Protein AF-A0AA95S8T5-F1 (afdb_monomer)

pLDDT: mean 94.57, std 4.18, range [65.81, 98.19]

Sequence (175 aa):
MNCVCDNYIDLDLQRKDISKRIKESKLLKKHLKTIVKPKNSNEKLYQCDICNQFWQGSFAWNFGNGEYLFKVPFTEMVEWENEHYIAPDTILIYLALMERYLKENAFRKSNQVCKKENCNNKSLEGVNFCLEHHIKSLQNIGNLPKEPQGKLFPPYDGVFNKYKSHFDETIRSFC

Secondary structure (DSSP, 8-state):
----GGGSPPP-S-HHHHHHHHHHHHHHGGGEEEEE--TT-S-EEEEETTT--EEEEEEEGGGTSEEEEEEE----HHHHHHSPBPPHHHHHHHHHHHHHHHHHS---EEEEEPSSTT--SEEETTSSS-HHHHHHHHHHTTSSPPPP-SB--TTHHHHHHHHHHHHHHHHHHH-

Radius of gyration: 19.55 Å; Cα contacts (8 Å, |Δi|>4): 250; chains: 1; bounding box: 42×31×57 Å

Foldseek 3Di:
DDDPVVVDDAAPLDLVRQLVQLVVQVVNVVQWDFPDDDPPFPWTWIAGPPPRWIWIWDFQCVRPRGIGIGTDDDDDPVLCVVFPEFDSNLLSQQLVQLVCVLPVDDWDFDPDAAPDPPGRFTPTPPDRHFLVVVQVVCCVVVNHPDDTGGDYDPPSNVVSVVSVVVSVVSSVVRD

Structure (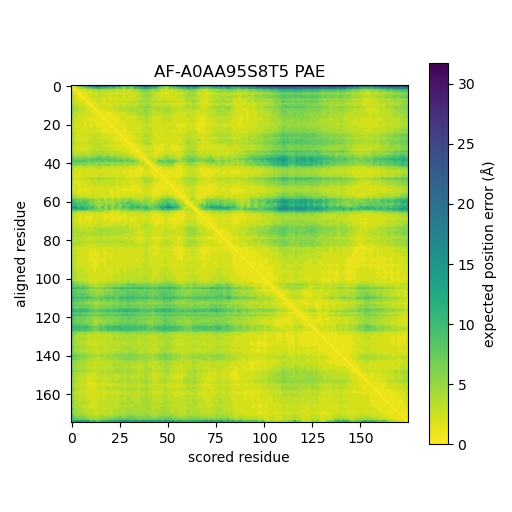mmCIF, N/CA/C/O backbone):
data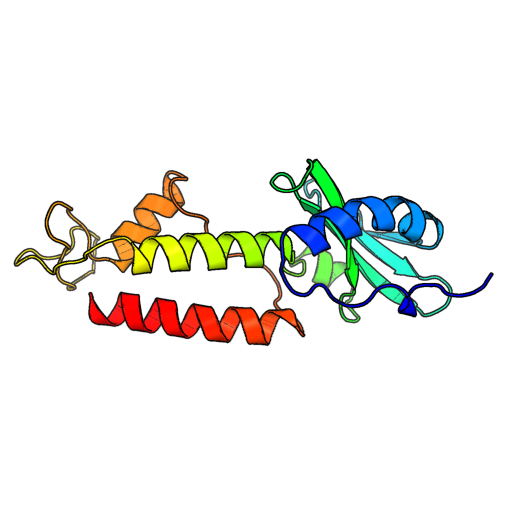_AF-A0AA95S8T5-F1
#
_entry.id   AF-A0AA95S8T5-F1
#
loop_
_atom_site.group_PDB
_atom_site.id
_atom_site.type_symbol
_atom_site.label_atom_id
_atom_site.label_alt_id
_atom_site.label_comp_id
_atom_site.label_asym_id
_atom_site.label_entity_id
_atom_site.label_seq_id
_atom_site.pdbx_PDB_ins_code
_atom_site.Cartn_x
_atom_site.Cartn_y
_atom_site.Cartn_z
_atom_site.occupancy
_atom_site.B_iso_or_equiv
_atom_site.auth_seq_id
_atom_site.auth_comp_id
_atom_site.auth_asym_id
_atom_site.auth_atom_id
_atom_site.pdbx_PDB_model_num
ATOM 1 N N . MET A 1 1 ? 17.816 -1.172 -28.988 1.00 65.81 1 MET A N 1
ATOM 2 C CA . MET A 1 1 ? 17.392 -1.891 -27.765 1.00 65.81 1 MET A CA 1
ATOM 3 C C . MET A 1 1 ? 15.874 -1.774 -27.720 1.00 65.81 1 MET A C 1
ATOM 5 O O . MET A 1 1 ? 15.397 -0.670 -27.939 1.00 65.81 1 MET A O 1
ATOM 9 N N . ASN A 1 2 ? 15.126 -2.870 -27.566 1.00 84.56 2 ASN A N 1
ATOM 10 C CA . ASN A 1 2 ? 13.656 -2.827 -27.620 1.00 84.56 2 ASN A CA 1
ATOM 11 C C . ASN A 1 2 ? 13.076 -2.600 -26.220 1.00 84.56 2 ASN A C 1
ATOM 13 O O . ASN A 1 2 ? 13.620 -3.108 -25.239 1.00 84.56 2 ASN A O 1
ATOM 17 N N . CYS A 1 3 ? 11.987 -1.835 -26.134 1.00 91.88 3 CYS A N 1
ATOM 18 C CA . CYS A 1 3 ? 11.268 -1.637 -24.880 1.00 91.88 3 CYS A CA 1
ATOM 19 C C . CYS A 1 3 ? 10.631 -2.955 -24.418 1.00 91.88 3 CYS A C 1
ATOM 21 O O . CYS A 1 3 ? 10.086 -3.697 -25.231 1.00 91.88 3 CYS A O 1
ATOM 23 N N . VAL A 1 4 ? 10.681 -3.228 -23.112 1.00 93.31 4 VAL A N 1
ATOM 24 C CA . VAL A 1 4 ? 10.045 -4.403 -22.486 1.00 93.31 4 V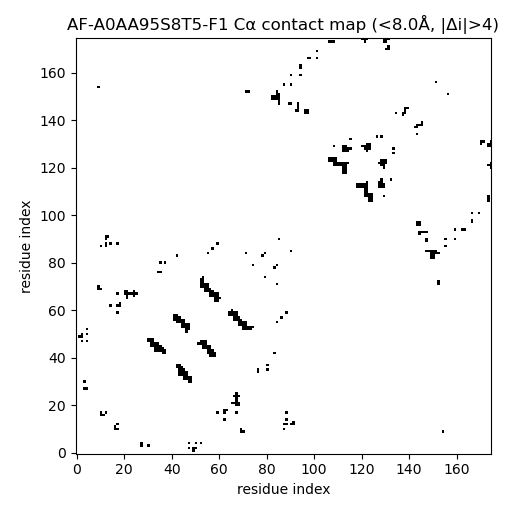AL A CA 1
ATOM 25 C C . VAL A 1 4 ? 9.001 -4.025 -21.434 1.00 93.31 4 VAL A C 1
ATOM 27 O O . VAL A 1 4 ? 8.443 -4.911 -20.795 1.00 93.31 4 VAL A O 1
ATOM 30 N N . CYS A 1 5 ? 8.735 -2.730 -21.226 1.00 94.62 5 CYS A N 1
ATOM 31 C CA . CYS A 1 5 ? 7.839 -2.238 -20.173 1.00 94.62 5 CYS A CA 1
ATOM 32 C C . CYS A 1 5 ? 6.412 -2.789 -20.292 1.00 94.62 5 CYS A C 1
ATOM 34 O O . CYS A 1 5 ? 5.763 -3.024 -19.274 1.00 94.62 5 CYS A O 1
ATOM 36 N N . ASP A 1 6 ? 5.925 -3.028 -21.507 1.00 94.25 6 ASP A N 1
ATOM 37 C CA . ASP A 1 6 ? 4.555 -3.502 -21.742 1.00 94.25 6 ASP A CA 1
ATOM 38 C C . ASP A 1 6 ? 4.358 -4.978 -21.386 1.00 94.25 6 ASP A C 1
ATOM 40 O O . ASP A 1 6 ? 3.241 -5.395 -21.102 1.00 94.25 6 ASP A O 1
ATOM 44 N N . ASN A 1 7 ? 5.447 -5.744 -21.259 1.00 94.56 7 ASN A N 1
ATOM 45 C CA . ASN A 1 7 ? 5.395 -7.128 -20.778 1.00 94.56 7 ASN A CA 1
ATOM 46 C C . ASN A 1 7 ? 5.048 -7.222 -19.282 1.00 94.56 7 ASN A C 1
ATOM 48 O O . ASN A 1 7 ? 4.756 -8.303 -18.774 1.00 94.56 7 ASN A O 1
ATOM 52 N N . TYR A 1 8 ? 5.115 -6.100 -18.565 1.00 94.94 8 TYR A N 1
ATOM 53 C CA . TYR A 1 8 ? 4.902 -6.018 -17.128 1.00 94.94 8 TYR A CA 1
ATOM 54 C C . TYR A 1 8 ? 3.629 -5.215 -16.853 1.00 94.94 8 TYR A C 1
ATOM 56 O O . TYR A 1 8 ? 3.645 -3.983 -16.819 1.00 94.94 8 TYR A O 1
ATOM 64 N N . ILE A 1 9 ? 2.522 -5.928 -16.663 1.00 94.06 9 ILE A N 1
ATOM 65 C CA . ILE A 1 9 ? 1.217 -5.348 -16.317 1.00 94.06 9 ILE A CA 1
ATOM 66 C C . ILE A 1 9 ? 1.167 -4.869 -14.858 1.00 94.06 9 ILE A C 1
ATOM 68 O O . ILE A 1 9 ? 2.088 -5.135 -14.076 1.00 94.06 9 ILE A O 1
ATOM 72 N N . ASP A 1 10 ? 0.104 -4.162 -14.490 1.00 95.62 10 ASP A N 1
ATOM 73 C CA . ASP A 1 10 ? -0.154 -3.796 -13.098 1.00 95.62 10 ASP A CA 1
ATOM 74 C C . ASP A 1 10 ? -0.416 -5.031 -12.226 1.00 95.62 10 ASP A C 1
ATOM 76 O O . ASP A 1 10 ? -0.704 -6.123 -12.716 1.00 95.62 10 ASP A O 1
ATOM 80 N N . LEU A 1 11 ? -0.225 -4.882 -10.916 1.00 94.94 11 LEU A N 1
ATOM 81 C CA . LEU A 1 11 ? -0.334 -5.982 -9.963 1.00 94.94 11 LEU A CA 1
ATOM 82 C C . LEU A 1 11 ? -1.784 -6.128 -9.495 1.00 94.94 11 LEU A C 1
ATOM 84 O O . LEU A 1 11 ? -2.355 -5.179 -8.972 1.00 94.94 11 LEU A O 1
ATOM 88 N N . ASP A 1 12 ? -2.335 -7.340 -9.531 1.00 91.44 12 ASP A N 1
ATOM 89 C CA . ASP A 1 12 ? -3.700 -7.634 -9.053 1.00 91.44 12 ASP A CA 1
ATOM 90 C C . ASP A 1 12 ? -3.842 -7.635 -7.513 1.00 91.44 12 ASP A C 1
ATOM 92 O O . ASP A 1 12 ? -4.763 -8.236 -6.958 1.00 91.44 12 ASP A O 1
ATOM 96 N N . LEU A 1 13 ? -2.910 -6.997 -6.794 1.00 93.00 13 LEU A N 1
ATOM 97 C CA . LEU A 1 13 ? -2.841 -6.974 -5.328 1.00 93.00 13 LEU A CA 1
ATOM 98 C C . LEU A 1 13 ? -2.943 -8.375 -4.698 1.00 93.00 13 LEU A C 1
ATOM 100 O O . LEU A 1 13 ? -3.613 -8.569 -3.688 1.00 93.00 13 LEU A O 1
ATOM 104 N N . GLN A 1 14 ? -2.251 -9.372 -5.257 1.00 93.19 14 GLN A N 1
ATOM 105 C CA . GLN A 1 14 ? -2.136 -10.698 -4.642 1.00 93.19 14 GLN A CA 1
ATOM 106 C C . GLN A 1 14 ? -0.694 -11.008 -4.252 1.00 93.19 14 GLN A C 1
ATOM 108 O O . GLN A 1 14 ? 0.265 -10.646 -4.935 1.00 93.19 14 GLN A O 1
ATOM 113 N N . ARG A 1 15 ? -0.537 -11.787 -3.175 1.00 92.44 15 ARG A N 1
ATOM 114 C CA . ARG A 1 15 ? 0.773 -12.238 -2.676 1.00 92.44 15 ARG A CA 1
ATOM 115 C C . ARG A 1 15 ? 1.633 -12.874 -3.774 1.00 92.44 15 ARG A C 1
ATOM 117 O O . ARG A 1 15 ? 2.826 -12.589 -3.861 1.00 92.44 15 ARG A O 1
ATOM 124 N N . LYS A 1 16 ? 1.034 -13.730 -4.610 1.00 93.38 16 LYS A N 1
ATOM 125 C CA . LYS A 1 16 ? 1.739 -14.433 -5.694 1.00 93.38 16 LYS A CA 1
ATOM 126 C C . LYS A 1 16 ? 2.309 -13.461 -6.737 1.00 93.38 16 LYS A C 1
ATOM 128 O O . LYS A 1 16 ? 3.410 -13.697 -7.232 1.00 93.38 16 LYS A O 1
ATOM 133 N N . ASP A 1 17 ? 1.605 -12.364 -7.012 1.00 93.69 17 ASP A N 1
ATOM 134 C CA . ASP A 1 17 ? 1.979 -11.398 -8.045 1.00 93.69 17 ASP A CA 1
ATOM 135 C C . ASP A 1 17 ? 3.113 -10.498 -7.557 1.00 93.69 17 ASP A C 1
ATOM 137 O O . ASP A 1 17 ? 4.081 -10.297 -8.287 1.00 93.69 17 ASP A O 1
ATOM 141 N N . ILE A 1 18 ? 3.084 -10.078 -6.284 1.00 94.69 18 ILE A N 1
ATOM 142 C CA . ILE A 1 18 ? 4.218 -9.387 -5.646 1.00 94.69 18 ILE A CA 1
ATOM 143 C C . ILE A 1 18 ? 5.467 -10.276 -5.672 1.00 94.69 18 ILE A C 1
ATOM 145 O O . ILE A 1 18 ? 6.522 -9.860 -6.153 1.00 94.69 18 ILE A O 1
ATOM 149 N N . SER A 1 19 ? 5.359 -11.534 -5.229 1.00 93.56 19 SER A N 1
ATOM 150 C CA . SER A 1 19 ? 6.499 -12.461 -5.222 1.00 93.56 19 SER A CA 1
ATOM 151 C C . SER A 1 19 ? 7.039 -12.761 -6.625 1.00 93.56 19 SER A C 1
ATOM 153 O O . SER A 1 19 ? 8.253 -12.900 -6.802 1.00 93.56 19 SER A O 1
ATOM 155 N N . LYS A 1 20 ? 6.167 -12.843 -7.637 1.00 94.31 20 LYS A N 1
ATOM 156 C CA . LYS A 1 20 ? 6.570 -12.957 -9.044 1.00 94.31 20 LYS A CA 1
ATOM 157 C C . LYS A 1 20 ? 7.293 -11.689 -9.506 1.00 94.31 20 LYS A C 1
ATOM 159 O O . LYS A 1 20 ? 8.404 -11.788 -10.033 1.00 94.31 20 LYS A O 1
ATOM 164 N N . ARG A 1 21 ? 6.738 -10.507 -9.222 1.00 96.00 21 ARG A N 1
ATOM 165 C CA . ARG A 1 21 ? 7.318 -9.222 -9.624 1.00 96.00 21 ARG A CA 1
ATOM 166 C C . ARG A 1 21 ? 8.669 -8.951 -8.975 1.00 96.00 21 ARG A C 1
ATOM 168 O O . ARG A 1 21 ? 9.531 -8.391 -9.642 1.00 96.00 21 ARG A O 1
ATOM 175 N N . ILE A 1 22 ? 8.928 -9.403 -7.748 1.00 94.62 22 ILE A N 1
ATOM 176 C CA . ILE A 1 22 ? 10.272 -9.340 -7.136 1.00 94.62 22 ILE A CA 1
ATOM 177 C C . ILE A 1 22 ? 11.321 -10.028 -8.028 1.00 94.62 22 ILE A C 1
ATOM 179 O O . ILE A 1 22 ? 12.418 -9.504 -8.237 1.00 94.62 22 ILE A O 1
ATOM 183 N N . LYS A 1 23 ? 11.003 -11.206 -8.583 1.00 93.44 23 LYS A N 1
ATOM 184 C CA . LYS A 1 23 ? 11.928 -11.953 -9.455 1.00 93.44 23 LYS A CA 1
ATOM 185 C C . LYS A 1 23 ? 12.140 -11.228 -10.783 1.00 93.44 23 LYS A C 1
ATOM 187 O O . LYS A 1 23 ? 13.277 -11.046 -11.210 1.00 93.44 23 LYS A O 1
ATOM 192 N N . GLU A 1 24 ? 11.049 -10.776 -11.388 1.00 95.25 24 GLU A N 1
ATOM 193 C CA . GLU A 1 24 ? 11.024 -10.028 -12.651 1.00 95.25 24 GLU A CA 1
ATOM 194 C C . GLU A 1 24 ? 11.770 -8.693 -12.573 1.00 95.25 24 GLU A C 1
ATOM 196 O O . GLU A 1 24 ? 12.505 -8.320 -13.487 1.00 95.25 24 GLU A O 1
ATOM 201 N N . SER A 1 25 ? 11.642 -7.997 -11.445 1.00 95.69 25 SER A N 1
ATOM 202 C CA . SER A 1 25 ? 12.214 -6.667 -11.233 1.00 95.69 25 SER A CA 1
ATOM 203 C C . SER A 1 25 ? 13.733 -6.660 -11.340 1.00 95.69 25 SER A C 1
ATOM 205 O O . SER A 1 25 ? 14.311 -5.680 -11.802 1.00 95.69 25 SER A O 1
ATOM 207 N N . LYS A 1 26 ? 14.399 -7.771 -10.999 1.00 91.25 26 LYS A N 1
ATOM 208 C CA . LYS A 1 26 ? 15.852 -7.921 -11.182 1.00 91.25 26 LYS A CA 1
ATOM 209 C C . LYS A 1 26 ? 16.273 -7.802 -12.647 1.00 91.25 26 LYS A C 1
ATOM 211 O O . LYS A 1 26 ? 17.358 -7.297 -12.928 1.00 91.25 26 LYS A O 1
ATOM 216 N N . LEU A 1 27 ? 15.441 -8.288 -13.567 1.00 91.56 27 LEU A N 1
ATOM 217 C CA . LEU A 1 27 ? 15.687 -8.208 -15.005 1.00 91.56 27 LEU A CA 1
ATOM 218 C C . LEU A 1 27 ? 15.243 -6.851 -15.548 1.00 91.56 27 LEU A C 1
ATOM 220 O O . L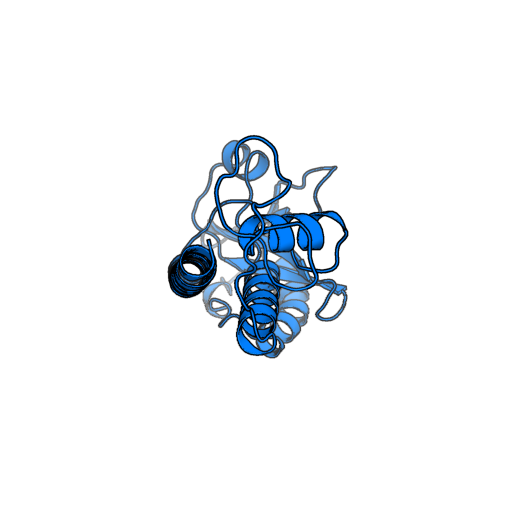EU A 1 27 ? 16.031 -6.188 -16.216 1.00 91.56 27 LEU A O 1
ATOM 224 N N . LEU A 1 28 ? 14.034 -6.408 -15.189 1.00 94.31 28 LEU A N 1
ATOM 225 C CA . LEU A 1 28 ? 13.475 -5.129 -15.632 1.00 94.31 28 LEU A CA 1
ATOM 226 C C . LEU A 1 28 ? 14.401 -3.949 -15.306 1.00 94.31 28 LEU A C 1
ATOM 228 O O . LEU A 1 28 ? 14.655 -3.114 -16.168 1.00 94.31 28 LEU A O 1
ATOM 232 N N . LYS A 1 29 ? 15.001 -3.930 -14.110 1.00 93.81 29 LYS A N 1
ATOM 233 C CA . LYS A 1 29 ? 15.951 -2.891 -13.683 1.00 93.81 29 LYS A CA 1
ATOM 234 C C . LYS A 1 29 ? 17.116 -2.649 -14.635 1.00 93.81 29 LYS A C 1
ATOM 236 O O . LYS A 1 29 ? 17.608 -1.531 -14.692 1.00 93.81 29 LYS A O 1
ATOM 241 N N . LYS A 1 30 ? 17.567 -3.666 -15.375 1.00 91.50 30 LYS A N 1
ATOM 242 C CA . LYS A 1 30 ? 18.683 -3.528 -16.327 1.00 91.50 30 LYS A CA 1
ATOM 243 C C . LYS A 1 30 ? 18.340 -2.630 -17.519 1.00 91.50 30 LYS A C 1
ATOM 245 O O . LYS A 1 30 ? 19.244 -2.189 -18.217 1.00 91.50 30 LYS A O 1
ATOM 250 N N . HIS A 1 31 ? 17.052 -2.384 -17.747 1.00 91.94 31 HIS A N 1
ATOM 251 C CA . HIS A 1 31 ? 16.528 -1.567 -18.839 1.00 91.94 31 HIS A CA 1
ATOM 252 C C . HIS A 1 31 ? 16.017 -0.200 -18.367 1.00 91.94 31 HIS A C 1
ATOM 254 O O . HIS A 1 31 ? 15.394 0.518 -19.148 1.00 91.94 31 HIS A O 1
ATOM 260 N N . LEU A 1 32 ? 16.230 0.138 -17.092 1.00 96.19 32 LEU A N 1
ATOM 261 C CA . LEU A 1 32 ? 15.737 1.367 -16.489 1.00 96.19 32 LEU A CA 1
ATOM 262 C C . LEU A 1 32 ? 16.888 2.185 -15.917 1.00 96.19 32 LEU A C 1
ATOM 264 O O . LEU A 1 32 ? 17.783 1.663 -15.248 1.00 96.19 32 LEU A O 1
ATOM 268 N N . LYS A 1 33 ? 16.805 3.495 -16.102 1.00 96.38 33 LYS A N 1
ATOM 269 C CA . LYS A 1 33 ? 17.680 4.456 -15.452 1.00 96.38 33 LYS A CA 1
ATOM 270 C C . LYS A 1 33 ? 17.094 4.820 -14.094 1.00 96.38 33 LYS A C 1
ATOM 272 O O . LYS A 1 33 ? 15.905 5.098 -13.977 1.00 96.38 33 LYS A O 1
ATOM 277 N N . THR A 1 34 ? 17.919 4.811 -13.048 1.00 96.69 34 THR A N 1
ATOM 278 C CA . THR A 1 34 ? 17.507 5.376 -11.751 1.00 96.69 34 THR A CA 1
ATOM 279 C C . THR A 1 34 ? 17.543 6.892 -11.870 1.00 96.69 34 THR A C 1
ATOM 281 O O . THR A 1 34 ? 18.595 7.442 -12.191 1.00 96.69 34 THR A O 1
ATOM 284 N N . ILE A 1 35 ? 16.413 7.548 -11.624 1.00 96.44 35 ILE A N 1
ATOM 285 C CA . ILE A 1 35 ? 16.294 9.007 -11.694 1.00 96.44 35 ILE A CA 1
ATOM 286 C C . ILE A 1 35 ? 16.340 9.611 -10.290 1.00 96.44 35 ILE A C 1
ATOM 288 O O . ILE A 1 35 ? 16.998 10.626 -10.086 1.00 96.44 35 ILE A O 1
ATOM 292 N N . VAL A 1 36 ? 15.731 8.939 -9.305 1.00 95.50 36 VAL A N 1
ATOM 293 C CA . VAL A 1 36 ? 15.723 9.387 -7.908 1.00 95.50 36 VAL A CA 1
ATOM 294 C C . VAL A 1 36 ? 16.045 8.231 -6.964 1.00 95.50 36 VAL A C 1
ATOM 296 O O . VAL A 1 36 ? 15.521 7.123 -7.103 1.00 95.50 36 VAL A O 1
ATOM 299 N N . LYS A 1 37 ? 16.915 8.493 -5.983 1.00 93.19 37 LYS A N 1
ATOM 300 C CA . LYS A 1 37 ? 17.270 7.560 -4.904 1.00 93.19 37 LYS A CA 1
ATOM 301 C C . LYS A 1 37 ? 17.468 8.339 -3.596 1.00 93.19 37 LYS A C 1
ATOM 303 O O . LYS A 1 37 ? 18.598 8.745 -3.305 1.00 93.19 37 LYS A O 1
ATOM 308 N N . PRO A 1 38 ? 16.403 8.551 -2.806 1.00 89.31 38 PRO A N 1
ATOM 309 C CA . PRO A 1 38 ? 16.500 9.275 -1.547 1.00 89.31 38 PRO A CA 1
ATOM 310 C C . PRO A 1 38 ? 17.398 8.529 -0.552 1.00 89.31 38 PRO A C 1
ATOM 312 O O . PRO A 1 38 ? 17.439 7.299 -0.526 1.00 89.31 38 PRO A O 1
ATOM 315 N N . LYS A 1 39 ? 18.123 9.263 0.300 1.00 85.56 39 LYS A N 1
ATOM 316 C CA . LYS A 1 39 ? 19.022 8.657 1.305 1.00 85.56 39 LYS A CA 1
ATOM 317 C C . LYS A 1 39 ? 18.272 7.944 2.433 1.00 85.56 39 LYS A C 1
ATOM 319 O O . LYS A 1 39 ? 18.778 6.969 2.974 1.00 85.56 39 LYS A O 1
ATOM 324 N N . ASN A 1 40 ? 17.078 8.433 2.764 1.00 85.62 40 ASN A N 1
ATOM 325 C CA . ASN A 1 40 ? 16.301 8.007 3.931 1.00 85.62 40 ASN A CA 1
ATOM 326 C C . ASN A 1 40 ? 15.049 7.200 3.550 1.00 85.62 40 ASN A C 1
ATOM 328 O O . ASN A 1 40 ? 14.149 7.043 4.368 1.00 85.62 40 ASN A O 1
ATOM 332 N N . SER A 1 41 ? 14.971 6.718 2.307 1.00 86.56 41 SER A N 1
ATOM 333 C CA . SER A 1 41 ? 13.853 5.917 1.813 1.00 86.56 41 SER A CA 1
ATOM 334 C C . SER A 1 41 ? 14.374 4.685 1.084 1.00 86.56 41 SER A C 1
ATOM 336 O O . SER A 1 41 ? 15.397 4.735 0.401 1.00 86.56 41 SER A O 1
ATOM 338 N N . ASN A 1 42 ? 13.648 3.578 1.216 1.00 87.75 42 ASN A N 1
ATOM 339 C CA . ASN A 1 42 ? 13.873 2.394 0.388 1.00 87.75 42 ASN A CA 1
ATOM 340 C C . ASN A 1 42 ? 13.225 2.530 -0.995 1.00 87.75 42 ASN A C 1
ATOM 342 O O . ASN A 1 42 ? 13.558 1.753 -1.894 1.00 87.75 42 ASN A O 1
ATOM 346 N N . GLU A 1 43 ? 12.336 3.513 -1.154 1.00 94.25 43 GLU A N 1
ATOM 347 C CA . GLU A 1 43 ? 11.673 3.820 -2.413 1.00 94.25 43 GLU A CA 1
ATOM 348 C C . GLU A 1 43 ? 12.658 4.430 -3.408 1.00 94.25 43 GLU A C 1
ATOM 350 O O . GLU A 1 43 ? 13.530 5.225 -3.047 1.00 94.25 43 GLU A O 1
ATOM 355 N N . LYS A 1 44 ? 12.524 4.065 -4.681 1.00 96.50 44 LYS A N 1
ATOM 356 C CA . LYS A 1 44 ? 13.355 4.596 -5.771 1.00 96.50 44 LYS A CA 1
ATOM 357 C C . LYS A 1 44 ? 12.498 4.877 -6.989 1.00 96.50 44 LYS A C 1
ATOM 359 O O . LYS A 1 44 ? 11.615 4.080 -7.303 1.00 96.50 44 LYS A O 1
ATOM 364 N N . LEU A 1 45 ? 12.821 5.948 -7.708 1.00 97.81 45 LEU A N 1
ATOM 365 C CA . LEU A 1 45 ? 12.182 6.267 -8.977 1.00 97.81 45 LEU A CA 1
ATOM 366 C C . LEU A 1 45 ? 13.103 5.907 -10.134 1.00 97.81 45 LEU A C 1
ATOM 368 O O . LEU A 1 45 ? 14.287 6.264 -10.174 1.00 97.81 45 LEU A O 1
ATOM 372 N N . TYR A 1 46 ? 12.523 5.221 -11.099 1.00 97.88 46 TYR A N 1
ATOM 373 C CA . TYR A 1 46 ? 13.166 4.761 -12.308 1.00 97.88 46 TYR A CA 1
ATOM 374 C C . TYR A 1 46 ? 12.409 5.274 -13.527 1.00 97.88 46 TYR A C 1
ATOM 376 O O . TYR A 1 46 ? 11.193 5.455 -13.483 1.00 97.88 46 TYR A O 1
ATOM 384 N N . GLN A 1 47 ? 13.122 5.434 -14.635 1.00 98.00 47 GLN A N 1
ATOM 385 C CA . GLN A 1 47 ? 12.545 5.784 -15.924 1.00 98.00 47 GLN A CA 1
ATOM 386 C C . GLN A 1 47 ? 13.103 4.863 -17.006 1.00 98.00 47 GLN A C 1
ATOM 388 O O . GLN A 1 47 ? 14.284 4.509 -17.002 1.00 98.00 47 GLN A O 1
ATOM 393 N N . CYS A 1 48 ? 12.240 4.438 -17.923 1.00 96.62 48 CYS A N 1
ATOM 394 C CA . CYS A 1 48 ? 12.667 3.722 -19.116 1.00 96.62 48 CYS A CA 1
ATOM 395 C C . CYS A 1 48 ? 13.192 4.708 -20.162 1.00 96.62 48 CYS A C 1
ATOM 397 O O . CYS A 1 48 ? 12.434 5.556 -20.618 1.00 96.62 48 CYS A O 1
ATOM 399 N N . ASP A 1 49 ? 14.432 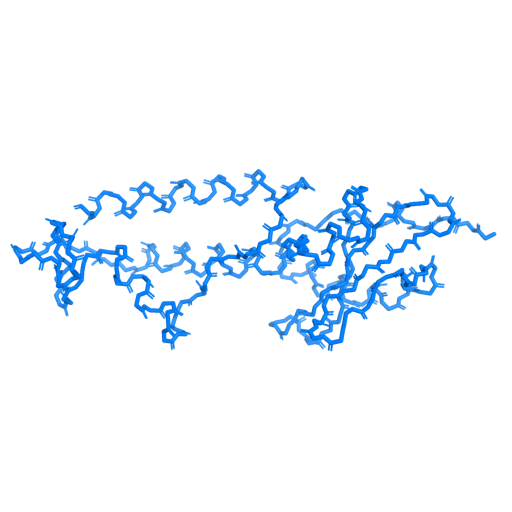4.536 -20.619 1.00 92.62 49 ASP A N 1
ATOM 400 C CA . ASP A 1 49 ? 15.038 5.412 -21.636 1.00 92.62 49 ASP A CA 1
ATOM 401 C C . ASP A 1 49 ? 14.418 5.246 -23.044 1.00 92.62 49 ASP A C 1
ATOM 403 O O . ASP A 1 49 ? 14.756 5.989 -23.960 1.00 92.62 49 ASP A O 1
ATOM 407 N N . ILE A 1 50 ? 13.537 4.252 -23.246 1.00 95.00 50 ILE A N 1
ATOM 408 C CA . ILE A 1 50 ? 12.922 3.952 -24.553 1.00 95.00 50 ILE A CA 1
ATOM 409 C C . ILE A 1 50 ? 11.495 4.499 -24.642 1.00 95.00 50 ILE A C 1
ATOM 411 O O . ILE A 1 50 ? 11.166 5.189 -25.600 1.00 95.00 50 ILE A O 1
ATOM 415 N N . CYS A 1 51 ? 10.631 4.178 -23.672 1.00 95.56 51 CYS A N 1
ATOM 416 C CA . CYS A 1 51 ? 9.226 4.612 -23.681 1.00 95.56 51 CYS A CA 1
ATOM 417 C C . CYS A 1 51 ? 8.904 5.707 -22.657 1.00 95.56 51 CYS A C 1
ATOM 419 O O . CYS A 1 51 ? 7.743 6.077 -22.518 1.00 95.56 51 CYS A O 1
ATOM 421 N N . ASN A 1 52 ? 9.897 6.198 -21.909 1.00 95.81 52 ASN A N 1
ATOM 422 C CA . ASN A 1 52 ? 9.747 7.201 -20.849 1.00 95.81 52 ASN A CA 1
ATOM 423 C C . ASN A 1 52 ? 8.814 6.806 -19.686 1.00 95.81 52 ASN A C 1
ATOM 425 O O . ASN A 1 52 ? 8.543 7.639 -18.824 1.00 95.81 52 ASN A O 1
ATOM 429 N N . GLN A 1 53 ? 8.362 5.547 -19.611 1.00 97.19 53 GLN A N 1
ATOM 430 C CA . GLN A 1 53 ? 7.545 5.039 -18.505 1.00 97.19 53 GLN A CA 1
ATOM 431 C C . GLN A 1 53 ? 8.288 5.159 -17.172 1.00 97.19 53 GLN A C 1
ATOM 433 O O . GLN A 1 53 ? 9.431 4.702 -17.047 1.00 97.19 53 GLN A O 1
ATOM 438 N N . PHE A 1 54 ? 7.592 5.689 -16.168 1.00 97.81 54 PHE A N 1
ATOM 439 C CA . PHE A 1 54 ? 8.069 5.750 -14.794 1.00 97.81 54 PHE A CA 1
ATOM 440 C C . PHE A 1 54 ? 7.748 4.468 -14.033 1.00 97.81 54 PHE A C 1
ATOM 442 O O . PHE A 1 54 ? 6.689 3.854 -14.199 1.00 97.81 54 PHE A O 1
ATOM 449 N N . TRP A 1 55 ? 8.688 4.078 -13.185 1.00 98.19 55 TRP A N 1
ATOM 450 C CA . TRP A 1 55 ? 8.613 2.895 -12.346 1.00 98.19 55 TRP A CA 1
ATOM 451 C C . TRP A 1 55 ? 9.053 3.258 -10.936 1.00 98.19 55 TRP A C 1
ATOM 453 O O . TRP A 1 55 ? 10.132 3.820 -10.755 1.00 98.19 55 TRP A O 1
ATOM 463 N N . GLN A 1 56 ? 8.262 2.891 -9.935 1.00 97.94 56 GLN A N 1
ATOM 464 C CA . GLN A 1 56 ? 8.672 2.986 -8.541 1.00 97.94 56 GLN A CA 1
ATOM 465 C C . GLN A 1 56 ? 9.129 1.615 -8.050 1.00 97.94 56 GLN A C 1
ATOM 467 O O . GLN A 1 56 ? 8.487 0.597 -8.315 1.00 97.94 56 GLN A O 1
ATOM 472 N N . GLY A 1 57 ? 10.272 1.589 -7.370 1.00 97.25 57 GLY A N 1
ATOM 473 C CA . GLY A 1 57 ? 10.767 0.416 -6.667 1.00 97.25 57 GLY A CA 1
ATOM 474 C C . GLY A 1 57 ? 10.499 0.513 -5.180 1.00 97.25 57 GLY A C 1
ATOM 475 O O . GLY A 1 57 ? 10.918 1.494 -4.579 1.00 97.25 57 GLY A O 1
ATOM 476 N N . SER A 1 58 ? 9.880 -0.523 -4.610 1.00 95.38 58 SER A N 1
ATOM 477 C CA . SER A 1 58 ? 9.618 -0.659 -3.171 1.00 95.38 58 SER A CA 1
ATOM 478 C C . SER A 1 58 ? 10.111 -2.010 -2.643 1.00 95.38 58 SER A C 1
ATOM 480 O O . SER A 1 58 ? 10.345 -2.944 -3.416 1.00 95.38 58 SER A O 1
ATOM 482 N N . PHE A 1 59 ? 10.287 -2.132 -1.325 1.00 93.31 59 PHE A N 1
ATOM 483 C CA . PHE A 1 59 ? 10.772 -3.347 -0.661 1.00 93.31 59 PHE A CA 1
ATOM 484 C C . PHE A 1 59 ? 9.653 -4.097 0.064 1.00 93.31 59 PHE A C 1
ATOM 486 O O . PHE A 1 59 ? 9.194 -3.704 1.135 1.00 93.31 59 PHE A O 1
ATOM 493 N N . ALA A 1 60 ? 9.298 -5.261 -0.477 1.00 87.88 60 ALA A N 1
ATOM 494 C CA . ALA A 1 60 ? 8.238 -6.111 0.047 1.00 87.88 60 ALA A CA 1
ATOM 495 C C . ALA A 1 60 ? 8.762 -7.104 1.103 1.00 87.88 60 ALA A C 1
ATOM 497 O O . ALA A 1 60 ? 8.963 -8.297 0.833 1.00 87.88 60 ALA A O 1
ATOM 498 N N . TRP A 1 61 ? 8.993 -6.624 2.329 1.00 82.19 61 TRP A N 1
ATOM 499 C CA . TRP A 1 61 ? 9.551 -7.427 3.431 1.00 82.19 61 TRP A CA 1
ATOM 500 C C . TRP A 1 61 ? 8.715 -8.679 3.758 1.00 82.19 61 TRP A C 1
ATOM 502 O O . TRP A 1 61 ? 9.272 -9.756 3.966 1.00 82.19 61 TRP A O 1
ATOM 512 N N . ASN A 1 62 ? 7.383 -8.588 3.674 1.00 81.88 62 ASN A N 1
ATOM 513 C CA . ASN A 1 62 ? 6.455 -9.704 3.920 1.00 81.88 62 ASN A CA 1
ATOM 514 C C . ASN A 1 62 ? 6.429 -10.789 2.825 1.00 81.88 62 ASN A C 1
ATOM 516 O O . ASN A 1 62 ? 5.806 -11.843 3.003 1.00 81.88 62 ASN A O 1
ATOM 520 N N . PHE A 1 63 ? 7.075 -10.545 1.679 1.00 82.69 63 PHE A N 1
ATOM 521 C CA . PHE A 1 63 ? 6.874 -11.330 0.455 1.00 82.69 63 PHE A CA 1
ATOM 522 C C . PHE A 1 63 ? 8.168 -11.871 -0.165 1.00 82.69 63 PHE A C 1
ATOM 524 O O . PHE A 1 63 ? 8.196 -12.215 -1.349 1.00 82.69 63 PHE A O 1
ATOM 531 N N . GLY A 1 64 ? 9.222 -11.998 0.645 1.00 72.94 64 GLY A N 1
ATOM 532 C CA . GLY A 1 64 ? 10.530 -12.512 0.224 1.00 72.94 64 GLY A CA 1
ATOM 533 C C . GLY A 1 64 ? 11.661 -11.490 0.314 1.00 72.94 64 GLY A C 1
ATOM 534 O O . GLY A 1 64 ? 12.742 -11.755 -0.206 1.00 72.94 64 GLY A O 1
ATOM 535 N N . ASN A 1 65 ? 11.414 -10.346 0.966 1.00 82.31 65 ASN A N 1
ATOM 536 C CA . ASN A 1 65 ? 12.403 -9.311 1.271 1.00 82.31 65 ASN A CA 1
ATOM 537 C C . ASN A 1 65 ? 13.202 -8.836 0.046 1.00 82.31 65 ASN A C 1
ATOM 539 O O . ASN A 1 65 ? 14.426 -8.708 0.075 1.00 82.31 65 ASN A O 1
ATOM 543 N N . GLY A 1 66 ? 12.492 -8.625 -1.061 1.00 89.38 66 GLY A N 1
ATOM 544 C CA . GLY A 1 66 ? 13.073 -8.180 -2.317 1.00 89.38 66 GLY A CA 1
ATOM 545 C C . GLY A 1 66 ? 12.456 -6.878 -2.795 1.00 89.38 66 GLY A C 1
ATOM 546 O O . GLY A 1 66 ? 11.289 -6.586 -2.525 1.00 89.38 66 GLY A O 1
ATOM 547 N N . GLU A 1 67 ? 13.254 -6.120 -3.539 1.00 94.62 67 GLU A N 1
ATOM 548 C CA . GLU A 1 67 ? 12.758 -4.960 -4.261 1.00 94.62 67 GLU A CA 1
ATOM 549 C C . GLU A 1 67 ? 11.905 -5.408 -5.448 1.00 94.62 67 GLU A C 1
ATOM 551 O O . GLU A 1 67 ? 12.305 -6.295 -6.212 1.00 94.62 67 GLU A O 1
ATOM 556 N N . TYR A 1 68 ? 10.757 -4.770 -5.624 1.00 96.56 68 TYR A N 1
ATOM 557 C CA . TYR A 1 68 ? 9.879 -4.981 -6.761 1.00 96.56 68 TYR A CA 1
ATOM 558 C C . TYR A 1 68 ? 9.501 -3.642 -7.388 1.00 96.56 68 TYR A C 1
ATOM 560 O O . TYR A 1 68 ? 9.406 -2.631 -6.699 1.00 96.56 68 TYR A O 1
ATOM 568 N N . LEU A 1 69 ? 9.330 -3.642 -8.707 1.00 97.62 69 LEU A N 1
ATOM 569 C CA . LEU A 1 69 ? 8.998 -2.470 -9.500 1.00 97.62 69 LEU A CA 1
ATOM 570 C C . LEU A 1 69 ? 7.537 -2.513 -9.945 1.00 97.62 69 LEU A C 1
ATOM 572 O O . LEU A 1 69 ? 7.051 -3.539 -10.440 1.00 97.62 69 LEU A O 1
ATOM 576 N N . PHE A 1 70 ? 6.865 -1.376 -9.857 1.00 97.75 70 PHE A N 1
ATOM 577 C CA . PHE A 1 70 ? 5.524 -1.166 -10.392 1.00 97.75 70 PHE A CA 1
ATOM 578 C C . PHE A 1 70 ? 5.477 0.130 -11.201 1.00 97.75 70 PHE A C 1
ATOM 580 O O . PHE A 1 70 ? 6.243 1.061 -10.939 1.00 97.75 70 PHE A O 1
ATOM 587 N N . LYS A 1 71 ? 4.627 0.157 -12.232 1.00 97.44 71 LYS A N 1
ATOM 588 C CA . LYS A 1 71 ? 4.439 1.350 -13.058 1.00 97.44 71 LYS A CA 1
ATOM 589 C C . LYS A 1 71 ? 3.801 2.429 -12.201 1.00 97.44 71 LYS A C 1
ATOM 591 O O . LYS A 1 71 ? 2.926 2.131 -11.395 1.00 97.44 71 LYS A O 1
ATOM 596 N N . VAL A 1 72 ? 4.240 3.662 -12.395 1.00 97.50 72 VAL A N 1
ATOM 597 C CA . VAL A 1 72 ? 3.597 4.837 -11.808 1.00 97.50 72 VAL A CA 1
ATOM 598 C C . VAL A 1 72 ? 3.309 5.856 -12.909 1.00 97.50 72 VAL A C 1
ATOM 600 O O . VAL A 1 72 ? 3.982 5.828 -13.948 1.00 97.50 72 VAL A O 1
ATOM 603 N N . PRO A 1 73 ? 2.308 6.732 -12.727 1.00 96.75 73 PRO A N 1
ATOM 604 C CA . PRO A 1 73 ? 2.073 7.844 -13.636 1.00 96.75 73 PRO A CA 1
ATOM 605 C C . PRO A 1 73 ? 3.313 8.733 -13.794 1.00 96.75 73 PRO A C 1
ATOM 607 O O . PRO A 1 73 ? 4.252 8.680 -12.997 1.00 96.75 73 PRO A O 1
ATOM 610 N N . PHE A 1 74 ? 3.300 9.574 -14.829 1.00 95.81 74 PHE A N 1
ATOM 611 C CA . PHE A 1 74 ? 4.274 10.654 -14.938 1.00 95.81 74 PHE A CA 1
ATOM 612 C C . PHE A 1 74 ? 4.236 11.517 -13.669 1.00 95.81 74 PHE A C 1
ATOM 614 O O . PHE A 1 74 ? 3.159 11.864 -13.185 1.00 95.81 74 PHE A O 1
ATOM 621 N N . THR A 1 75 ? 5.412 11.860 -13.153 1.00 95.19 75 THR A N 1
ATOM 622 C CA . THR A 1 75 ? 5.573 12.705 -11.970 1.00 95.19 75 THR A CA 1
ATOM 623 C C . THR A 1 75 ? 6.874 13.487 -12.079 1.00 95.19 75 THR A C 1
ATOM 625 O O . THR A 1 75 ? 7.880 12.972 -12.573 1.00 95.19 75 THR A O 1
ATOM 628 N N . GLU A 1 76 ? 6.872 14.711 -11.561 1.00 95.44 76 GLU A N 1
ATOM 629 C CA . GLU A 1 76 ? 8.098 15.476 -11.347 1.00 95.44 76 GLU A CA 1
ATOM 630 C C . GLU A 1 76 ? 8.921 14.843 -10.213 1.00 95.44 76 GLU A C 1
ATOM 632 O O . GLU A 1 76 ? 8.366 14.297 -9.253 1.00 95.44 76 GLU A O 1
ATOM 637 N N . MET A 1 77 ? 10.254 14.929 -10.296 1.00 93.38 77 MET A N 1
ATOM 638 C CA . MET A 1 77 ? 11.151 14.326 -9.296 1.00 93.38 77 MET A CA 1
ATOM 639 C C . MET A 1 77 ? 10.914 14.901 -7.896 1.00 93.38 77 MET A C 1
ATOM 641 O O . MET A 1 77 ? 10.799 14.147 -6.936 1.00 93.38 77 MET A O 1
ATOM 645 N N . VAL A 1 78 ? 10.797 16.229 -7.798 1.00 93.38 78 VAL A N 1
ATOM 646 C CA . VAL A 1 78 ? 10.590 16.942 -6.526 1.00 93.38 78 VAL A CA 1
ATOM 647 C C . VAL A 1 78 ? 9.246 16.565 -5.901 1.00 93.38 78 VAL A C 1
ATOM 649 O O . VAL A 1 78 ? 9.149 16.359 -4.694 1.00 93.38 78 VAL A O 1
ATOM 652 N N . GLU A 1 79 ? 8.202 16.428 -6.718 1.00 93.69 79 GLU A N 1
ATOM 653 C CA . GLU A 1 79 ? 6.885 16.007 -6.238 1.00 93.69 79 GLU A CA 1
ATOM 654 C C . GLU A 1 79 ? 6.890 14.562 -5.743 1.00 93.69 79 GLU A C 1
ATOM 656 O O . GLU A 1 79 ? 6.218 14.251 -4.759 1.00 93.69 79 GLU A O 1
ATOM 661 N N . TRP A 1 80 ? 7.624 13.683 -6.426 1.00 95.50 80 TRP A N 1
ATOM 662 C CA . TRP A 1 80 ? 7.755 12.288 -6.031 1.00 95.50 80 TRP A CA 1
ATOM 663 C C . TRP A 1 80 ? 8.568 12.141 -4.740 1.00 95.50 80 TRP A C 1
ATOM 665 O O . TRP A 1 80 ? 8.159 11.385 -3.868 1.00 95.50 80 TRP A O 1
ATOM 675 N N . GLU A 1 81 ? 9.663 12.889 -4.568 1.00 92.31 81 GLU A N 1
ATOM 676 C CA . GLU A 1 81 ? 10.472 12.870 -3.335 1.00 92.31 81 GLU A CA 1
ATOM 677 C C . GLU A 1 81 ? 9.707 13.356 -2.101 1.00 92.31 81 GLU A C 1
ATOM 679 O O . GLU A 1 81 ? 9.912 12.833 -1.004 1.00 92.31 81 GLU A O 1
ATOM 684 N N . ASN A 1 82 ? 8.833 14.350 -2.271 1.00 92.81 82 ASN A N 1
ATOM 685 C CA . ASN A 1 82 ? 7.985 14.846 -1.189 1.00 92.81 82 ASN A CA 1
ATOM 686 C C . ASN A 1 82 ? 6.923 13.818 -0.792 1.00 92.81 82 ASN A C 1
ATOM 688 O O . ASN A 1 82 ? 6.630 13.650 0.392 1.00 92.81 82 ASN A O 1
ATOM 692 N N . GLU A 1 83 ? 6.340 13.138 -1.779 1.00 94.06 83 GLU A N 1
ATOM 693 C CA . GLU A 1 83 ? 5.290 12.157 -1.557 1.00 94.06 83 GLU A CA 1
ATOM 694 C C . GLU A 1 83 ? 5.292 11.087 -2.659 1.00 94.06 83 GLU A C 1
ATOM 696 O O . GLU A 1 83 ? 4.821 11.306 -3.784 1.00 94.06 83 GLU A O 1
ATOM 701 N N . HIS A 1 84 ? 5.820 9.913 -2.304 1.00 94.75 84 HIS A N 1
ATOM 702 C CA . HIS A 1 84 ? 5.866 8.739 -3.171 1.00 94.75 84 HIS A CA 1
ATOM 703 C C . HIS A 1 84 ? 4.465 8.156 -3.404 1.00 94.75 84 HIS A C 1
ATOM 705 O O . HIS A 1 84 ? 3.533 8.372 -2.622 1.00 94.75 84 HIS A O 1
ATOM 711 N N . TYR A 1 85 ? 4.330 7.331 -4.441 1.00 97.25 85 TYR A N 1
ATOM 712 C CA . TYR A 1 85 ? 3.131 6.519 -4.609 1.00 97.25 85 TYR A CA 1
ATOM 713 C C . TYR A 1 85 ? 3.092 5.392 -3.578 1.00 97.25 85 TYR A C 1
ATOM 715 O O . TYR A 1 85 ? 4.128 4.838 -3.202 1.00 97.25 85 TYR A O 1
ATOM 723 N N . ILE A 1 86 ? 1.893 5.031 -3.127 1.00 96.81 86 ILE A N 1
ATOM 724 C CA . ILE A 1 86 ? 1.729 3.935 -2.173 1.00 96.81 86 ILE A CA 1
ATOM 725 C C . ILE A 1 86 ? 2.082 2.615 -2.861 1.00 96.81 86 ILE A C 1
ATOM 727 O O . ILE A 1 86 ? 1.548 2.276 -3.916 1.00 96.81 86 ILE A O 1
ATOM 731 N N . ALA A 1 87 ? 2.965 1.846 -2.228 1.00 96.12 87 ALA A N 1
ATOM 732 C CA . ALA A 1 87 ? 3.397 0.558 -2.736 1.00 96.12 87 ALA A CA 1
ATOM 733 C C . ALA A 1 87 ? 2.242 -0.478 -2.709 1.00 96.12 87 ALA A C 1
ATOM 735 O O . ALA A 1 87 ? 1.569 -0.621 -1.679 1.00 96.12 87 ALA A O 1
ATOM 736 N N . PRO A 1 88 ? 2.012 -1.239 -3.800 1.00 96.75 88 PRO A N 1
ATOM 737 C CA . PRO A 1 88 ? 0.937 -2.236 -3.885 1.00 96.75 88 PRO A CA 1
ATOM 738 C C . PRO A 1 88 ? 0.909 -3.259 -2.739 1.00 96.75 88 PRO A C 1
ATOM 740 O O . PRO A 1 88 ? -0.154 -3.635 -2.249 1.00 96.75 88 PRO A O 1
ATOM 743 N N . ASP A 1 89 ? 2.070 -3.704 -2.265 1.00 95.75 89 ASP A N 1
ATOM 744 C CA . ASP A 1 89 ? 2.167 -4.651 -1.153 1.00 95.75 89 ASP A CA 1
ATOM 745 C C . ASP A 1 89 ? 1.657 -4.058 0.174 1.00 95.75 89 ASP A C 1
ATOM 747 O O . ASP A 1 89 ? 1.014 -4.757 0.957 1.00 95.75 89 ASP A O 1
ATOM 751 N N . THR A 1 90 ? 1.873 -2.760 0.393 1.00 95.31 90 THR A N 1
ATOM 752 C CA . THR A 1 90 ? 1.397 -2.030 1.574 1.00 95.31 90 THR A CA 1
ATOM 753 C C . THR A 1 90 ? -0.129 -1.904 1.562 1.00 95.31 90 THR A C 1
ATOM 755 O O . THR A 1 90 ? -0.766 -2.14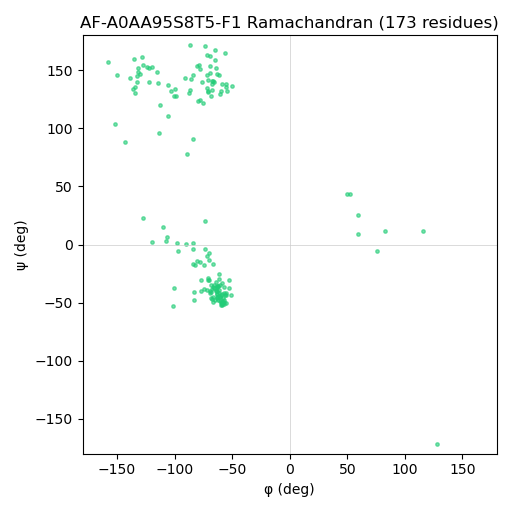1 2.590 1.00 95.31 90 THR A O 1
ATOM 758 N N . ILE A 1 91 ? -0.725 -1.632 0.393 1.00 97.19 91 ILE A N 1
ATOM 759 C CA . ILE A 1 91 ? -2.186 -1.657 0.192 1.00 97.19 91 ILE A CA 1
ATOM 760 C C . ILE A 1 91 ? -2.732 -3.047 0.516 1.00 97.19 91 ILE A C 1
ATOM 762 O O . ILE A 1 91 ? -3.634 -3.176 1.343 1.00 97.19 91 ILE A O 1
ATOM 766 N N . LEU A 1 92 ? -2.152 -4.091 -0.081 1.00 96.69 92 LEU A N 1
ATOM 767 C CA . LEU A 1 92 ? -2.572 -5.475 0.132 1.00 96.69 92 LEU A CA 1
ATOM 768 C C . LEU A 1 92 ? -2.566 -5.857 1.618 1.00 96.69 92 LEU A C 1
ATOM 770 O O . LEU A 1 92 ? -3.555 -6.386 2.125 1.00 96.69 92 LEU A O 1
ATOM 774 N N . ILE A 1 93 ? -1.465 -5.586 2.325 1.00 95.75 93 ILE A N 1
ATOM 7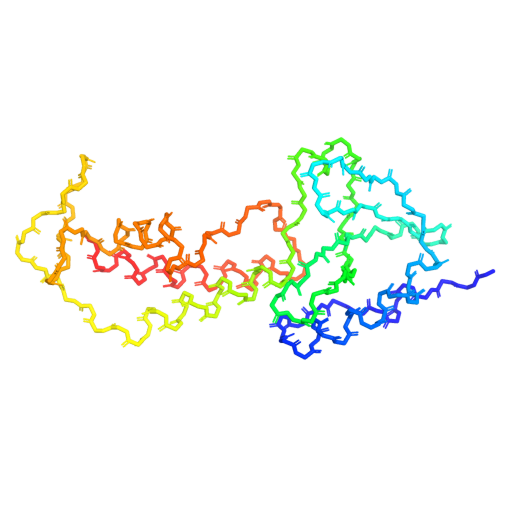75 C CA . ILE A 1 93 ? -1.332 -5.924 3.748 1.00 95.75 93 ILE A CA 1
ATOM 776 C C . ILE A 1 93 ? -2.369 -5.175 4.581 1.00 95.75 93 ILE A C 1
ATOM 778 O O . ILE A 1 93 ? -3.039 -5.791 5.412 1.00 95.75 93 ILE A O 1
ATOM 782 N N . TYR A 1 94 ? -2.504 -3.864 4.369 1.00 97.56 94 TYR A N 1
ATOM 783 C CA . TYR A 1 94 ? -3.454 -3.053 5.119 1.00 97.56 94 TYR A CA 1
ATOM 784 C C . TYR A 1 94 ? -4.885 -3.560 4.930 1.00 97.56 94 TYR A C 1
ATOM 786 O O . TYR A 1 94 ? -5.555 -3.860 5.918 1.00 97.56 94 TYR A O 1
ATOM 794 N N . LEU A 1 95 ? -5.323 -3.726 3.678 1.00 97.44 95 LEU A N 1
ATOM 795 C CA . LEU A 1 95 ? -6.680 -4.169 3.368 1.00 97.44 95 LEU A CA 1
ATOM 796 C C . LEU A 1 95 ? -6.971 -5.550 3.963 1.00 97.44 95 LEU A C 1
ATOM 798 O O . LEU A 1 95 ? -7.969 -5.708 4.662 1.00 97.44 95 LEU A O 1
ATOM 802 N N . ALA A 1 96 ? -6.078 -6.523 3.763 1.00 96.62 96 ALA A N 1
ATOM 803 C CA . ALA A 1 96 ? -6.287 -7.887 4.241 1.00 96.62 96 ALA A CA 1
ATOM 804 C C . ALA A 1 96 ? -6.359 -7.973 5.775 1.00 96.62 96 ALA A C 1
ATOM 806 O O . ALA A 1 96 ? -7.203 -8.679 6.326 1.00 96.62 96 ALA A O 1
ATOM 807 N N . LEU A 1 97 ? -5.479 -7.261 6.486 1.00 97.19 97 LEU A N 1
ATOM 808 C CA . LEU A 1 97 ? -5.449 -7.302 7.948 1.00 97.19 97 LEU A CA 1
ATOM 809 C C . LEU A 1 97 ? -6.603 -6.516 8.575 1.00 97.19 97 LEU A C 1
ATOM 811 O O . LEU A 1 97 ? -7.157 -6.978 9.572 1.00 97.19 97 LEU A O 1
ATOM 815 N N . MET A 1 98 ? -6.979 -5.371 7.999 1.00 98.12 98 MET A N 1
ATOM 816 C CA . MET A 1 98 ? -8.131 -4.597 8.466 1.00 98.12 98 MET A CA 1
ATOM 817 C C . MET A 1 98 ? -9.441 -5.342 8.226 1.00 98.12 98 MET A C 1
ATOM 819 O O . MET A 1 98 ? -10.256 -5.439 9.142 1.00 98.12 98 MET A O 1
ATOM 823 N N . GLU A 1 99 ? -9.625 -5.927 7.041 1.00 97.44 99 GLU A N 1
ATOM 824 C CA . GLU A 1 99 ? -10.801 -6.741 6.732 1.00 97.44 99 GLU A CA 1
ATOM 825 C C . GLU A 1 99 ? -10.923 -7.919 7.698 1.00 97.44 99 GLU A C 1
ATOM 827 O O . GLU A 1 99 ? -11.982 -8.133 8.289 1.00 97.44 99 GLU A O 1
ATOM 832 N N . ARG A 1 100 ? -9.824 -8.653 7.907 1.00 97.44 100 ARG A N 1
ATOM 833 C CA . ARG A 1 100 ? -9.787 -9.765 8.855 1.00 97.44 100 ARG A CA 1
ATOM 834 C C . ARG A 1 100 ? -10.138 -9.307 10.268 1.00 97.44 100 ARG A C 1
ATOM 836 O O . ARG A 1 100 ? -11.000 -9.906 10.901 1.00 97.44 100 ARG A O 1
ATOM 843 N N . TYR A 1 101 ? -9.511 -8.232 10.746 1.00 97.75 101 TYR A N 1
ATOM 844 C CA . TYR A 1 101 ? -9.769 -7.693 12.080 1.00 97.75 101 TYR A CA 1
ATOM 845 C C . TYR A 1 101 ? -11.242 -7.321 12.270 1.00 97.75 101 TYR A C 1
ATOM 847 O O . TYR A 1 101 ? -11.838 -7.692 13.280 1.00 97.75 101 TYR A O 1
ATOM 855 N N . LEU A 1 102 ? -11.841 -6.635 11.296 1.00 97.06 102 LEU A N 1
ATOM 856 C CA . LEU A 1 102 ? -13.232 -6.201 11.389 1.00 97.06 102 LEU A CA 1
ATOM 857 C C . LEU A 1 102 ? -14.235 -7.358 11.277 1.00 97.06 102 LEU A C 1
ATOM 859 O O . LEU A 1 102 ? -15.304 -7.279 11.875 1.00 97.06 102 LEU A O 1
ATOM 863 N N . LYS A 1 103 ? -13.903 -8.427 10.542 1.00 96.00 103 LYS A N 1
ATOM 864 C CA . LYS A 1 103 ? -14.777 -9.600 10.368 1.00 96.00 103 LYS A CA 1
ATOM 865 C C . LYS A 1 103 ? -14.690 -10.608 11.510 1.00 96.00 103 LYS A C 1
ATOM 867 O O . LYS A 1 103 ? -15.706 -11.181 11.887 1.00 96.00 103 LYS A O 1
ATOM 872 N N . GLU A 1 104 ? -13.492 -10.868 12.025 1.00 95.50 104 GLU A N 1
ATOM 873 C CA . GLU A 1 104 ? -13.266 -11.934 13.012 1.00 95.50 104 GLU A CA 1
ATOM 874 C C . GLU A 1 104 ? -13.599 -11.506 14.448 1.00 95.50 104 GLU A C 1
ATOM 876 O O . GLU A 1 104 ? -13.788 -12.359 15.314 1.00 95.50 104 GLU A O 1
ATOM 881 N N . ASN A 1 105 ? -13.693 -10.201 14.722 1.00 92.94 105 ASN A N 1
ATOM 882 C CA . ASN A 1 105 ? -13.978 -9.693 16.061 1.00 92.94 105 ASN A CA 1
ATOM 883 C C . ASN A 1 105 ? -15.460 -9.338 16.231 1.00 92.94 105 ASN A C 1
ATOM 885 O O . ASN A 1 105 ? -16.029 -8.547 15.481 1.00 92.94 105 ASN A O 1
ATOM 889 N N . ALA A 1 106 ? -16.077 -9.880 17.281 1.00 91.69 106 ALA A N 1
ATOM 890 C CA . ALA A 1 106 ? -17.446 -9.555 17.661 1.00 91.69 106 ALA A CA 1
ATOM 891 C C . ALA A 1 106 ? -17.477 -8.282 18.523 1.00 91.69 106 ALA A C 1
ATOM 893 O O . ALA A 1 106 ? -17.370 -8.339 19.749 1.00 91.69 106 ALA A O 1
ATOM 894 N N . PHE A 1 107 ? -17.621 -7.121 17.885 1.00 95.56 107 PHE A N 1
ATOM 895 C CA . PHE A 1 107 ? -17.705 -5.842 18.590 1.00 95.56 107 PHE A CA 1
ATOM 896 C C . PHE A 1 107 ? -19.075 -5.627 19.238 1.00 95.56 107 PHE A C 1
ATOM 898 O O . PHE A 1 107 ? -20.120 -5.901 18.646 1.00 95.56 107 PHE A O 1
ATOM 905 N N . ARG A 1 108 ? -19.073 -5.078 20.455 1.00 95.25 108 ARG A N 1
ATOM 906 C CA . ARG A 1 108 ? -20.278 -4.673 21.189 1.00 95.25 108 ARG A CA 1
ATOM 907 C C . ARG A 1 108 ? -20.049 -3.311 21.825 1.00 95.25 108 ARG A C 1
ATOM 909 O O . ARG A 1 108 ? -18.990 -3.088 22.412 1.00 95.25 108 ARG A O 1
ATOM 916 N N . LYS A 1 109 ? -21.018 -2.398 21.697 1.00 95.38 109 LYS A N 1
ATOM 917 C CA . LYS A 1 109 ? -20.976 -1.097 22.381 1.00 95.38 109 LYS A CA 1
ATOM 918 C C . LYS A 1 109 ? -21.206 -1.322 23.874 1.00 95.38 109 LYS A C 1
ATOM 920 O O . LYS A 1 109 ? -22.148 -2.006 24.255 1.00 95.38 109 LYS A O 1
ATOM 925 N N . SER A 1 110 ? -20.370 -0.717 24.705 1.00 95.25 110 SER A N 1
ATOM 926 C CA . SER A 1 110 ? -20.579 -0.636 26.144 1.00 95.25 110 SER A CA 1
ATOM 927 C C . SER A 1 110 ? -21.454 0.576 26.495 1.00 95.25 110 SER A C 1
ATOM 929 O O . SER A 1 110 ? -21.719 1.453 25.669 1.00 95.25 110 SER A O 1
ATOM 931 N N . ASN A 1 111 ? -21.866 0.670 27.761 1.00 94.69 111 ASN A N 1
ATOM 932 C CA . ASN A 1 111 ? -22.573 1.848 28.269 1.00 94.69 111 ASN A CA 1
ATOM 933 C C . ASN A 1 111 ? -21.640 3.036 28.572 1.00 94.69 111 ASN A C 1
ATOM 935 O O . ASN A 1 111 ? -22.121 4.167 28.703 1.00 94.69 111 ASN A O 1
ATOM 939 N N . GLN A 1 112 ? -20.327 2.800 28.653 1.00 96.00 112 GLN A N 1
ATOM 940 C CA . GLN A 1 112 ? -19.313 3.800 28.990 1.00 96.00 112 GLN A CA 1
ATOM 941 C C . GLN A 1 112 ? -18.943 4.663 27.778 1.00 96.00 112 GLN A C 1
ATOM 943 O O . GLN A 1 112 ? -19.060 4.244 26.626 1.00 96.00 112 GLN A O 1
ATOM 948 N N . VAL A 1 113 ? -18.489 5.887 28.042 1.00 97.00 113 VAL A N 1
ATOM 949 C CA . VAL A 1 113 ? -17.967 6.798 27.012 1.00 97.00 113 VAL A CA 1
ATOM 950 C C . VAL A 1 113 ? -16.494 6.479 26.750 1.00 97.00 113 VAL A C 1
ATOM 952 O O . VAL A 1 113 ? -15.758 6.070 27.649 1.00 97.00 113 VAL A O 1
ATOM 955 N N . CYS A 1 114 ? -16.063 6.640 25.503 1.00 97.75 114 CYS A N 1
ATOM 956 C CA . CYS A 1 114 ? -14.672 6.498 25.097 1.00 97.75 114 CYS A CA 1
ATOM 957 C C . CYS A 1 114 ? -13.742 7.400 25.932 1.00 97.75 114 CYS A C 1
ATOM 959 O O . CYS A 1 114 ? -13.971 8.598 26.044 1.00 97.75 114 CYS A O 1
ATOM 961 N N . LYS A 1 115 ? -12.630 6.852 26.446 1.00 96.88 115 LYS A N 1
ATOM 962 C CA . LYS A 1 115 ? -11.646 7.607 27.252 1.00 96.88 115 LYS A CA 1
ATOM 963 C C . LYS A 1 115 ? -10.767 8.582 26.463 1.00 96.88 115 LYS A C 1
ATOM 965 O O . LYS A 1 115 ? -9.927 9.256 27.053 1.00 96.88 115 LYS A O 1
ATOM 970 N N . LYS A 1 116 ? -10.888 8.630 25.135 1.00 97.00 116 LYS A N 1
ATOM 971 C CA . LYS A 1 116 ? -10.143 9.605 24.333 1.00 97.00 116 LYS A CA 1
ATOM 972 C C . LYS A 1 116 ? -10.716 11.002 24.576 1.00 97.00 116 LYS A C 1
ATOM 974 O O . LYS A 1 116 ? -11.924 11.188 24.476 1.00 97.00 116 LYS A O 1
ATOM 979 N N . GLU A 1 117 ? -9.839 11.967 24.843 1.00 95.19 117 GLU A N 1
ATOM 980 C CA . GLU A 1 117 ? -10.207 13.380 24.960 1.00 95.19 117 GLU A CA 1
ATOM 981 C C . GLU A 1 117 ? -11.046 13.838 23.761 1.00 95.19 117 GLU A C 1
ATOM 983 O O . GLU A 1 117 ? -10.735 13.509 22.615 1.00 95.19 117 GLU A O 1
ATOM 988 N N . ASN A 1 118 ? -12.108 14.596 24.039 1.00 95.00 118 ASN A N 1
ATOM 989 C CA . ASN A 1 118 ? -13.044 15.127 23.044 1.00 95.00 118 ASN A CA 1
ATOM 990 C C . ASN A 1 118 ? -13.767 14.060 22.193 1.00 95.00 118 ASN A C 1
ATOM 992 O O . ASN A 1 118 ? -14.205 14.350 21.081 1.00 95.00 118 ASN A O 1
ATOM 996 N N . CYS A 1 119 ? -13.924 12.833 22.701 1.00 96.25 119 CYS A N 1
ATOM 997 C CA . CYS A 1 119 ? -14.703 11.778 22.053 1.00 96.25 119 CYS A CA 1
ATOM 998 C C . CYS A 1 119 ? -15.955 11.436 22.870 1.00 96.25 119 CYS A C 1
ATOM 1000 O O . CYS A 1 119 ? -15.851 10.949 23.992 1.00 96.25 119 CYS A O 1
ATOM 1002 N N . ASN A 1 120 ? -17.135 11.610 22.272 1.00 95.38 120 ASN A N 1
ATOM 1003 C CA . ASN A 1 120 ? -18.419 11.307 22.919 1.00 95.38 120 ASN A CA 1
ATOM 1004 C C . ASN A 1 120 ? -18.995 9.931 22.532 1.00 95.38 120 ASN A C 1
ATOM 1006 O O . ASN A 1 120 ? -20.074 9.559 22.994 1.00 95.38 120 ASN A O 1
ATOM 1010 N N . ASN A 1 121 ? -18.280 9.167 21.703 1.00 96.62 121 ASN A N 1
ATOM 1011 C CA . ASN A 1 121 ? -18.716 7.852 21.236 1.00 96.62 121 ASN A CA 1
ATOM 1012 C C . ASN A 1 121 ? -18.704 6.832 22.382 1.00 96.62 121 ASN A C 1
ATOM 1014 O O . ASN A 1 121 ? -17.910 6.933 23.326 1.00 96.62 121 ASN A O 1
ATOM 1018 N N . LYS A 1 122 ? -19.548 5.802 22.282 1.00 97.19 122 LYS A N 1
ATOM 1019 C CA . LYS A 1 122 ? -19.537 4.689 23.242 1.00 97.19 122 LYS A CA 1
ATOM 1020 C C . LYS A 1 122 ? -18.253 3.870 23.110 1.00 97.19 122 LYS A C 1
ATOM 1022 O O . LYS A 1 122 ? -17.755 3.654 22.005 1.00 97.19 122 LYS A O 1
ATOM 1027 N N . SER A 1 123 ? -17.695 3.425 24.236 1.00 97.25 123 SER A N 1
ATOM 1028 C CA . SER A 1 123 ? -16.574 2.482 24.212 1.00 97.25 123 SER A CA 1
ATOM 1029 C C . SER A 1 123 ? -17.053 1.100 23.770 1.00 97.25 123 SER A C 1
ATOM 1031 O O . SER A 1 123 ? -18.246 0.808 23.816 1.00 97.25 123 SER A O 1
ATOM 1033 N N . LEU A 1 124 ? -16.136 0.229 23.361 1.00 97.00 124 LEU A N 1
ATOM 1034 C CA . LEU A 1 124 ? -16.447 -1.187 23.184 1.00 97.00 124 LEU A CA 1
ATOM 1035 C C . LEU A 1 124 ? -16.460 -1.913 24.538 1.00 97.00 124 LEU A C 1
ATOM 1037 O O . LEU A 1 124 ? -15.811 -1.482 25.493 1.00 97.00 124 LEU A O 1
ATOM 1041 N N . GLU A 1 125 ? -17.195 -3.018 24.639 1.00 95.75 125 GLU A N 1
ATOM 1042 C CA . GLU A 1 125 ? -17.125 -3.907 25.802 1.00 95.75 125 GLU A CA 1
ATOM 1043 C C . GLU A 1 125 ? -15.692 -4.433 26.000 1.00 95.75 125 GLU A C 1
ATOM 1045 O O . GLU A 1 125 ? -14.992 -4.760 25.045 1.00 95.75 125 GLU A O 1
ATOM 1050 N N . GLY A 1 126 ? -15.233 -4.483 27.253 1.00 93.38 126 GLY A N 1
ATOM 1051 C CA . GLY A 1 126 ? -13.896 -4.978 27.603 1.00 93.38 126 GLY A CA 1
ATOM 1052 C C . GLY A 1 126 ? -12.733 -4.021 27.310 1.00 93.38 126 GLY A C 1
ATOM 1053 O O . GLY A 1 126 ? -11.611 -4.302 27.727 1.00 93.38 126 GLY A O 1
ATOM 1054 N N . VAL A 1 127 ? -12.966 -2.874 26.660 1.00 94.19 127 VAL A N 1
ATOM 1055 C CA . VAL A 1 127 ? -11.924 -1.865 26.405 1.00 94.19 127 VAL A CA 1
ATOM 1056 C C . VAL A 1 127 ? -12.401 -0.439 26.697 1.00 94.19 127 VAL A C 1
ATOM 1058 O O . VAL A 1 127 ? -13.585 -0.121 26.741 1.00 94.19 127 VAL A O 1
ATOM 1061 N N . ASN A 1 128 ? -11.439 0.462 26.893 1.00 95.50 128 ASN A N 1
ATOM 1062 C CA . ASN A 1 128 ? -11.694 1.853 27.279 1.00 95.50 128 ASN A CA 1
ATOM 1063 C C . ASN A 1 128 ? -12.005 2.798 26.098 1.00 95.50 128 ASN A C 1
ATOM 1065 O O . ASN A 1 128 ? -12.262 3.983 26.312 1.00 95.50 128 ASN A O 1
ATOM 1069 N N . PHE A 1 129 ? -11.935 2.318 24.857 1.00 97.88 129 PHE A N 1
ATOM 1070 C CA . PHE A 1 129 ? -12.028 3.143 23.650 1.00 97.88 129 PHE A CA 1
ATOM 1071 C C . PHE A 1 129 ? -13.211 2.729 22.772 1.00 97.88 129 PHE A C 1
ATOM 1073 O O . PHE A 1 129 ? -13.621 1.569 22.795 1.00 97.88 129 PHE A O 1
ATOM 1080 N N . CYS A 1 130 ? -13.757 3.671 21.994 1.00 97.88 130 CYS A N 1
ATOM 1081 C CA . CYS A 1 130 ? -14.621 3.331 20.858 1.00 97.88 130 CYS A CA 1
ATOM 1082 C C . CYS A 1 130 ? -13.810 2.582 19.788 1.00 97.88 130 CYS A C 1
ATOM 1084 O O . CYS A 1 130 ? -12.576 2.586 19.836 1.00 97.88 130 CYS A O 1
ATOM 1086 N N . LEU A 1 131 ? -14.479 1.964 18.810 1.00 97.81 131 LEU A N 1
ATOM 1087 C CA . LEU A 1 131 ? -13.800 1.137 17.805 1.00 97.81 131 LEU A CA 1
ATOM 1088 C C . LEU A 1 131 ? -12.706 1.905 17.049 1.00 97.81 131 LEU A C 1
ATOM 1090 O O . LEU A 1 131 ? -11.590 1.408 16.919 1.00 97.81 131 LEU A O 1
ATOM 1094 N N . GLU A 1 132 ? -12.976 3.144 16.639 1.00 97.62 132 GLU A N 1
ATOM 1095 C CA . GLU A 1 132 ? -11.997 3.979 15.934 1.00 97.62 132 GLU A CA 1
ATOM 1096 C C . GLU A 1 132 ? -10.730 4.230 16.771 1.00 97.62 132 GLU A C 1
ATOM 1098 O O . GLU A 1 132 ? -9.607 4.009 16.313 1.00 97.62 132 GLU A O 1
ATOM 1103 N N . HIS A 1 133 ? -10.891 4.658 18.026 1.00 98.00 133 HIS A N 1
ATOM 1104 C CA . HIS A 1 133 ? -9.756 4.933 18.909 1.00 98.00 133 HIS A CA 1
ATOM 1105 C C . HIS A 1 133 ? -9.040 3.660 19.356 1.00 98.00 133 HIS A C 1
ATOM 1107 O O . HIS A 1 133 ? -7.829 3.689 19.578 1.00 98.00 133 HIS A O 1
ATOM 1113 N N . HIS A 1 134 ? -9.752 2.538 19.445 1.00 97.62 134 HIS A N 1
ATOM 1114 C CA . HIS A 1 134 ? -9.141 1.246 19.706 1.00 97.62 134 HIS A CA 1
ATOM 1115 C C . HIS A 1 134 ? -8.268 0.796 18.528 1.00 97.62 134 HIS A C 1
ATOM 1117 O O . HIS A 1 134 ? -7.108 0.456 18.749 1.00 97.62 134 HIS A O 1
ATOM 1123 N N . ILE A 1 135 ? -8.759 0.896 17.286 1.00 97.69 135 ILE A N 1
ATOM 1124 C CA . ILE A 1 135 ? -7.970 0.618 16.074 1.00 97.69 135 ILE A CA 1
ATOM 1125 C C . ILE A 1 135 ? -6.728 1.510 16.033 1.00 97.69 135 ILE A C 1
ATOM 1127 O O . ILE A 1 135 ? -5.620 0.993 15.908 1.00 97.69 135 ILE A O 1
ATOM 1131 N N . LYS A 1 136 ? -6.875 2.827 16.235 1.00 97.06 136 LYS A N 1
ATOM 1132 C CA . LYS A 1 136 ? -5.734 3.760 16.303 1.00 97.06 136 LYS A CA 1
ATOM 1133 C C . LYS A 1 136 ? -4.729 3.357 17.387 1.00 97.06 136 LYS A C 1
ATOM 1135 O O . LYS A 1 136 ? -3.523 3.387 17.157 1.00 97.06 136 LYS A O 1
ATOM 1140 N N . SER A 1 137 ? -5.207 2.938 18.560 1.00 97.06 137 SER A N 1
ATOM 1141 C CA . SER A 1 137 ? -4.343 2.430 19.631 1.00 97.06 137 SER A CA 1
ATOM 1142 C C . SER A 1 137 ? -3.583 1.173 19.200 1.00 97.06 137 SER A C 1
ATOM 1144 O O . SER A 1 137 ? -2.382 1.092 19.441 1.00 97.06 137 SER A O 1
ATOM 1146 N N . LEU A 1 138 ? -4.253 0.215 18.553 1.00 97.38 138 LEU A N 1
ATOM 1147 C CA . LEU A 1 138 ? -3.636 -1.014 18.046 1.00 97.38 138 LEU A CA 1
ATOM 1148 C C . LEU A 1 138 ? -2.602 -0.726 16.949 1.00 97.38 138 LEU A C 1
ATOM 1150 O O . LEU A 1 138 ? -1.534 -1.333 16.940 1.00 97.38 138 LEU A O 1
ATOM 1154 N N . GLN A 1 139 ? -2.880 0.232 16.065 1.00 97.19 139 GLN A N 1
ATOM 1155 C CA . GLN A 1 139 ? -1.951 0.681 15.026 1.00 97.19 139 GLN A CA 1
ATOM 1156 C C . GLN A 1 139 ? -0.708 1.361 15.608 1.00 97.19 139 GLN A C 1
ATOM 1158 O O . GLN A 1 139 ? 0.401 1.173 15.106 1.00 97.19 139 GLN A O 1
ATOM 1163 N N . ASN A 1 140 ? -0.868 2.125 16.691 1.00 96.44 140 ASN A N 1
ATOM 1164 C CA . ASN A 1 140 ? 0.247 2.797 17.355 1.00 96.44 140 ASN A CA 1
ATOM 1165 C C . ASN A 1 140 ? 1.207 1.817 18.038 1.00 96.44 140 ASN A C 1
ATOM 1167 O O . ASN A 1 140 ? 2.411 2.057 18.024 1.00 96.44 140 ASN A O 1
ATOM 1171 N N . ILE A 1 141 ? 0.692 0.717 18.595 1.00 96.44 141 ILE A N 1
ATOM 1172 C CA . ILE A 1 141 ? 1.513 -0.321 19.243 1.00 96.44 141 ILE A CA 1
ATOM 1173 C C . ILE A 1 141 ? 1.972 -1.429 18.281 1.00 96.44 141 ILE A C 1
ATOM 1175 O O . ILE A 1 141 ? 2.654 -2.353 18.706 1.00 96.44 141 ILE A O 1
ATOM 1179 N N . GLY A 1 142 ? 1.607 -1.351 16.996 1.00 94.50 142 GLY A N 1
ATOM 1180 C CA . GLY A 1 142 ? 2.033 -2.308 15.968 1.00 94.50 142 GLY A CA 1
ATOM 1181 C C . GLY A 1 142 ? 1.214 -3.602 15.882 1.00 94.50 142 GLY A C 1
ATOM 1182 O O . GLY A 1 142 ? 1.619 -4.520 15.176 1.00 94.50 142 GLY A O 1
ATOM 1183 N N . ASN A 1 143 ? 0.055 -3.678 16.545 1.00 96.19 143 ASN A N 1
ATOM 1184 C CA . ASN A 1 143 ? -0.843 -4.840 16.481 1.00 96.19 143 ASN A CA 1
ATOM 1185 C C . ASN A 1 143 ? -1.786 -4.817 15.264 1.00 96.19 143 ASN A C 1
ATOM 1187 O O . ASN A 1 143 ? -2.359 -5.845 14.910 1.00 96.19 143 ASN A O 1
ATOM 1191 N N . LEU A 1 144 ? -1.953 -3.658 14.623 1.00 97.06 144 LEU A N 1
ATOM 1192 C CA . LEU A 1 144 ? -2.645 -3.499 13.341 1.00 97.06 144 LEU A CA 1
ATOM 1193 C C . LEU A 1 144 ? -1.796 -2.651 12.386 1.00 97.06 144 LEU A C 1
ATOM 1195 O O . LEU A 1 144 ? -1.020 -1.810 12.848 1.00 97.06 144 LEU A O 1
ATOM 1199 N N . PRO A 1 145 ? -1.926 -2.833 11.060 1.00 95.94 145 PRO A N 1
ATOM 1200 C CA . PRO A 1 145 ? -1.197 -2.006 10.110 1.00 95.94 145 PRO A CA 1
ATOM 1201 C C . PRO A 1 145 ? -1.711 -0.567 10.152 1.00 95.94 145 PRO A C 1
ATOM 1203 O O . PRO A 1 145 ? -2.920 -0.322 10.185 1.00 95.94 145 PRO A O 1
ATOM 1206 N N . LYS A 1 146 ? -0.784 0.392 10.108 1.00 96.06 146 LYS A N 1
ATOM 1207 C CA . LYS A 1 146 ? -1.124 1.802 9.892 1.00 96.06 146 LYS A CA 1
ATOM 1208 C C . LYS A 1 146 ? -1.748 1.982 8.512 1.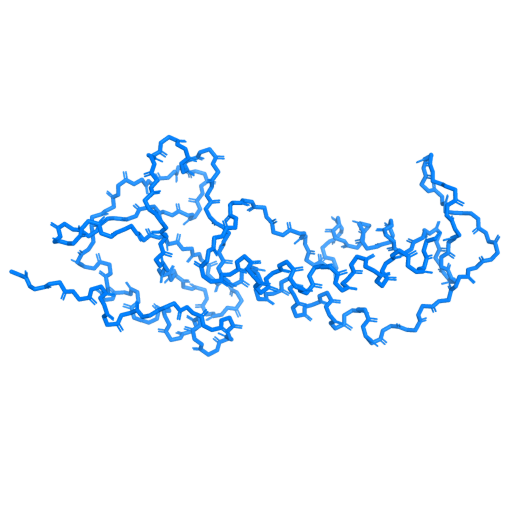00 96.06 146 LYS A C 1
ATOM 1210 O O . LYS A 1 146 ? -1.445 1.229 7.587 1.00 96.06 146 LYS A O 1
ATOM 1215 N N . GLU A 1 147 ? -2.601 2.992 8.390 1.00 95.56 147 GLU A N 1
ATOM 1216 C CA . GLU A 1 147 ? -3.139 3.384 7.092 1.00 95.56 147 GLU A CA 1
ATOM 1217 C C . GLU A 1 147 ? -1.993 3.793 6.151 1.00 95.56 147 GLU A C 1
ATOM 1219 O O . GLU A 1 147 ? -1.138 4.589 6.566 1.00 95.56 147 GLU A O 1
ATOM 1224 N N . PRO A 1 148 ? -1.936 3.245 4.923 1.00 95.19 148 PRO A N 1
ATOM 1225 C CA . PRO A 1 148 ? -0.893 3.577 3.964 1.00 95.19 148 PRO A CA 1
ATOM 1226 C C . PRO A 1 148 ? -0.830 5.087 3.713 1.00 95.19 148 PRO A C 1
ATOM 1228 O O . PRO A 1 148 ? -1.861 5.743 3.612 1.00 95.19 148 PRO A O 1
ATOM 1231 N N . GLN A 1 149 ? 0.383 5.634 3.631 1.00 93.38 149 GLN A N 1
ATOM 1232 C CA . GLN A 1 149 ? 0.627 7.059 3.393 1.00 93.38 149 GLN A CA 1
ATOM 1233 C C . GLN A 1 149 ? 1.302 7.245 2.035 1.00 93.38 149 GLN A C 1
ATOM 1235 O O . GLN A 1 149 ? 2.206 6.477 1.698 1.00 93.38 149 GLN A O 1
ATOM 1240 N N . GLY A 1 150 ? 0.880 8.264 1.288 1.00 94.38 150 GLY A N 1
ATOM 1241 C CA . GLY A 1 150 ? 1.397 8.605 -0.036 1.00 94.38 150 GLY A CA 1
ATOM 1242 C C . GLY A 1 150 ? 0.293 8.742 -1.084 1.00 94.38 150 GLY A C 1
ATOM 1243 O O . GLY A 1 150 ? -0.899 8.671 -0.782 1.00 94.38 150 GLY A O 1
ATOM 1244 N N . LYS A 1 151 ? 0.697 8.876 -2.348 1.00 96.19 151 LYS A N 1
ATOM 1245 C CA . LYS A 1 151 ? -0.229 9.046 -3.473 1.00 96.19 151 LYS A CA 1
ATOM 1246 C C . LYS A 1 151 ? -0.867 7.718 -3.875 1.00 96.19 151 LYS A C 1
ATOM 1248 O O . LYS A 1 151 ? -0.174 6.759 -4.225 1.00 96.19 151 LYS A O 1
ATOM 1253 N N . LEU A 1 152 ? -2.196 7.676 -3.884 1.00 96.25 152 LEU A N 1
ATOM 1254 C CA . LEU A 1 152 ? -2.954 6.635 -4.578 1.00 96.25 152 LEU A CA 1
ATOM 1255 C C . LEU A 1 152 ? -2.983 6.924 -6.082 1.00 96.25 152 LEU A C 1
ATOM 1257 O O . LEU A 1 152 ? -2.907 8.074 -6.510 1.00 96.25 152 LEU A O 1
ATOM 1261 N N . PHE A 1 153 ? -3.083 5.870 -6.883 1.00 96.31 153 PHE A N 1
ATOM 1262 C CA . PHE A 1 153 ? -3.130 5.962 -8.337 1.00 96.31 153 PHE A CA 1
ATOM 1263 C C . PHE A 1 153 ? -3.788 4.708 -8.933 1.00 96.31 153 PHE A C 1
ATOM 1265 O O . PHE A 1 153 ? -3.779 3.657 -8.280 1.00 96.31 153 PHE A O 1
ATOM 1272 N N . PRO A 1 154 ? -4.334 4.781 -10.159 1.00 95.19 154 PRO A N 1
ATOM 1273 C CA . PRO A 1 154 ? -4.901 3.618 -10.829 1.00 95.19 154 PRO A CA 1
ATOM 1274 C C . PRO A 1 154 ? -3.878 2.497 -11.075 1.00 95.19 154 PRO A C 1
ATOM 1276 O O . PRO A 1 154 ? -2.717 2.791 -11.363 1.00 95.19 154 PRO A O 1
ATOM 1279 N N . PRO A 1 155 ? -4.295 1.218 -11.008 1.00 95.06 155 PRO A N 1
ATOM 1280 C CA . PRO A 1 155 ? -5.643 0.743 -10.656 1.00 95.06 155 PRO A CA 1
ATOM 1281 C C . PRO A 1 155 ? -5.894 0.634 -9.136 1.00 95.06 155 PRO A C 1
ATOM 1283 O O . PRO A 1 155 ? -6.952 0.172 -8.704 1.00 95.06 155 PRO A O 1
ATOM 1286 N N . TYR A 1 156 ? -4.911 0.991 -8.311 1.00 96.81 156 TYR A N 1
ATOM 1287 C CA . TYR A 1 156 ? -4.905 0.693 -6.880 1.00 96.81 156 TYR A CA 1
ATOM 1288 C C . TYR A 1 156 ? -5.820 1.607 -6.058 1.00 96.81 156 TYR A C 1
ATOM 1290 O O . TYR A 1 156 ? -6.371 1.168 -5.049 1.00 96.81 156 TYR A O 1
ATOM 1298 N N . ASP A 1 157 ? -6.012 2.852 -6.491 1.00 96.50 157 ASP A N 1
ATOM 1299 C CA . ASP A 1 157 ? -6.902 3.834 -5.867 1.00 96.50 157 ASP A CA 1
ATOM 1300 C C . ASP A 1 157 ? -8.354 3.343 -5.772 1.00 96.50 157 ASP A C 1
ATOM 1302 O O . ASP A 1 157 ? -8.957 3.389 -4.699 1.00 96.50 157 ASP A O 1
ATOM 1306 N N . GLY A 1 158 ? -8.904 2.804 -6.860 1.00 95.81 158 GLY A N 1
ATOM 1307 C CA . GLY A 1 158 ? -10.270 2.296 -6.913 1.00 95.81 158 GLY A CA 1
ATOM 1308 C C . GLY A 1 158 ? -10.481 1.117 -5.966 1.00 95.81 158 GLY A C 1
ATOM 1309 O O . GLY A 1 158 ? -11.485 1.064 -5.252 1.00 95.81 158 GLY A O 1
ATOM 1310 N N . VAL A 1 159 ? -9.515 0.193 -5.909 1.00 95.56 159 VAL A N 1
ATOM 1311 C CA . VAL A 1 159 ? -9.572 -0.947 -4.983 1.00 95.56 159 VAL A CA 1
ATOM 1312 C C . VAL A 1 159 ? -9.458 -0.467 -3.539 1.00 95.56 159 VAL A C 1
ATOM 1314 O O . VAL A 1 159 ? -10.297 -0.827 -2.714 1.00 95.56 159 VAL A O 1
ATOM 1317 N N . PHE A 1 160 ? -8.466 0.371 -3.230 1.00 97.31 160 PHE A N 1
ATOM 1318 C CA . PHE A 1 160 ? -8.249 0.872 -1.875 1.00 97.31 160 PHE A CA 1
ATOM 1319 C C . PHE A 1 160 ? -9.469 1.630 -1.348 1.00 97.31 160 PHE A C 1
ATOM 1321 O O . PHE A 1 160 ? -9.989 1.282 -0.288 1.00 97.31 160 PHE A O 1
ATOM 1328 N N . ASN A 1 161 ? -9.977 2.597 -2.115 1.00 96.69 161 ASN A N 1
ATOM 1329 C CA . ASN A 1 161 ? -11.107 3.428 -1.707 1.00 96.69 161 ASN A CA 1
ATOM 1330 C C . ASN A 1 161 ? -12.369 2.595 -1.470 1.00 96.69 161 ASN A C 1
ATOM 1332 O O . ASN A 1 161 ? -13.046 2.791 -0.464 1.00 96.69 161 ASN A O 1
ATOM 1336 N N . LYS A 1 162 ? -12.646 1.606 -2.331 1.00 96.44 162 LYS A N 1
ATOM 1337 C CA . LYS A 1 162 ? -13.797 0.707 -2.168 1.00 96.44 162 LYS A CA 1
ATOM 1338 C C . LYS A 1 162 ? -13.78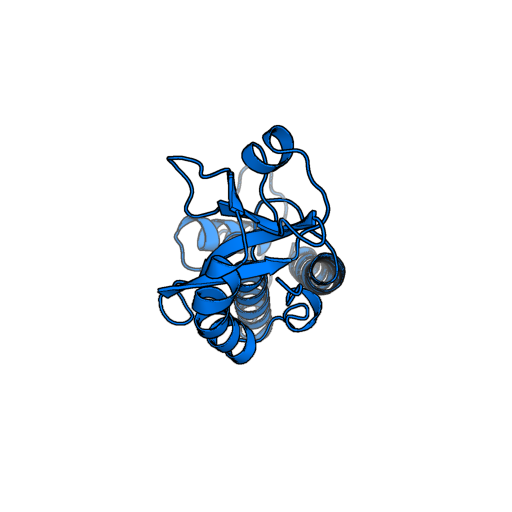1 -0.016 -0.817 1.00 96.44 162 LYS A C 1
ATOM 1340 O O . LYS A 1 162 ? -14.787 -0.015 -0.109 1.00 96.44 162 LYS A O 1
ATOM 1345 N N . TYR A 1 163 ? -12.662 -0.645 -0.459 1.00 96.69 163 TYR A N 1
ATOM 1346 C CA . TYR A 1 163 ? -12.558 -1.364 0.816 1.00 96.69 163 TYR A CA 1
ATOM 1347 C C . TYR A 1 163 ? -12.498 -0.404 2.006 1.00 96.69 163 TYR A C 1
ATOM 1349 O O . TYR A 1 163 ? -13.143 -0.649 3.024 1.00 96.69 163 TYR A O 1
ATOM 1357 N N . LYS A 1 164 ? -11.781 0.716 1.869 1.00 96.25 164 LYS A N 1
ATOM 1358 C CA . LYS A 1 164 ? -11.667 1.728 2.920 1.00 96.25 164 LYS A CA 1
ATOM 1359 C C . LYS A 1 164 ? -13.028 2.308 3.302 1.00 96.25 164 LYS A C 1
ATOM 1361 O O . LYS A 1 164 ? -13.322 2.389 4.490 1.00 96.25 164 LYS A O 1
ATOM 1366 N N . SER A 1 165 ? -13.891 2.615 2.331 1.00 96.62 165 SER A N 1
ATOM 1367 C CA . SER A 1 165 ? -15.258 3.074 2.609 1.00 96.62 165 SER A CA 1
ATOM 1368 C C . SER A 1 165 ? -16.058 2.054 3.422 1.00 96.62 165 SER A C 1
ATOM 1370 O O . SER A 1 165 ? -16.701 2.430 4.400 1.00 96.62 165 SER A O 1
ATOM 1372 N N . HIS A 1 166 ? -15.956 0.763 3.091 1.00 96.62 166 HIS A N 1
ATOM 1373 C CA . HIS A 1 166 ? -16.618 -0.297 3.856 1.00 96.62 166 HIS A CA 1
ATOM 1374 C C . HIS A 1 166 ? -16.091 -0.399 5.299 1.00 96.62 166 HIS A C 1
ATOM 1376 O O . HIS A 1 166 ? -16.867 -0.568 6.246 1.00 96.62 166 HIS A O 1
ATOM 1382 N N . PHE A 1 167 ? -14.776 -0.259 5.489 1.00 97.25 167 PHE A N 1
ATOM 1383 C CA . PHE A 1 167 ? -14.179 -0.221 6.825 1.00 97.25 167 PHE A CA 1
ATOM 1384 C C . PHE A 1 167 ? -14.681 0.987 7.617 1.00 97.25 167 PHE A C 1
ATOM 1386 O O . PHE A 1 167 ? -15.095 0.832 8.763 1.00 97.25 167 PHE A O 1
ATOM 1393 N N . ASP A 1 168 ? -14.716 2.168 7.004 1.00 96.25 168 ASP A N 1
ATOM 1394 C CA . ASP A 1 168 ? -15.152 3.405 7.654 1.00 96.25 168 ASP A CA 1
ATOM 1395 C C . ASP A 1 168 ? -16.638 3.384 8.019 1.00 96.25 168 ASP A C 1
ATOM 1397 O O . ASP A 1 168 ? -17.032 3.908 9.058 1.00 96.25 168 ASP A O 1
ATOM 1401 N N . GLU A 1 169 ? -17.490 2.781 7.193 1.00 96.44 169 GLU A N 1
ATOM 1402 C CA . GLU A 1 169 ? -18.898 2.534 7.526 1.00 96.44 169 GLU A CA 1
ATOM 1403 C C . GLU A 1 169 ? -19.040 1.586 8.716 1.00 96.44 169 GLU A C 1
ATOM 1405 O O . GLU A 1 169 ? -19.767 1.888 9.665 1.00 96.44 169 GLU A O 1
ATOM 1410 N N . THR A 1 170 ? -18.287 0.483 8.705 1.00 95.25 170 THR A N 1
ATOM 1411 C CA . THR A 1 170 ? -18.266 -0.472 9.818 1.00 95.25 170 THR A CA 1
ATOM 1412 C C . THR A 1 170 ? -17.834 0.230 11.103 1.00 95.25 170 THR A C 1
ATOM 1414 O O . THR A 1 170 ? -18.549 0.178 12.102 1.00 95.25 170 THR A O 1
ATOM 1417 N N . ILE A 1 171 ? -16.723 0.968 11.078 1.00 96.31 171 ILE A N 1
ATOM 1418 C CA . ILE A 1 171 ? -16.197 1.694 12.240 1.00 96.31 171 ILE A CA 1
ATOM 1419 C C . ILE A 1 171 ? -17.204 2.728 12.752 1.00 96.31 171 ILE A C 1
ATOM 1421 O O . ILE A 1 171 ? -17.452 2.789 13.960 1.00 96.31 171 ILE A O 1
ATOM 1425 N N . ARG A 1 172 ? -17.822 3.500 11.847 1.00 94.31 172 ARG A N 1
ATOM 1426 C CA . ARG A 1 172 ? -18.841 4.501 12.197 1.00 94.31 172 ARG A CA 1
ATOM 1427 C C . ARG A 1 172 ? -20.078 3.879 12.832 1.00 94.31 172 ARG A C 1
ATOM 1429 O O . ARG A 1 172 ? -20.608 4.463 13.766 1.00 94.31 172 ARG A O 1
ATOM 1436 N N . SER A 1 173 ? -20.505 2.689 12.406 1.00 93.81 173 SER A N 1
ATOM 1437 C CA . SER A 1 173 ? -21.657 2.008 13.021 1.00 93.81 173 SER A CA 1
ATOM 1438 C C . SER A 1 173 ? -21.437 1.676 14.507 1.00 93.81 173 SER A C 1
ATOM 1440 O O . SER A 1 173 ? -22.396 1.620 15.285 1.00 93.81 173 SER A O 1
ATOM 1442 N N . PHE A 1 174 ? -20.173 1.528 14.930 1.00 91.44 174 PHE A N 1
ATOM 1443 C CA . PHE A 1 174 ? -19.779 1.246 16.314 1.00 91.44 174 PHE A CA 1
ATOM 1444 C C . PHE A 1 174 ? -19.373 2.476 17.128 1.00 91.44 174 PHE A C 1
ATOM 1446 O O . PHE A 1 174 ? -19.152 2.350 18.335 1.00 91.44 174 PHE A O 1
ATOM 1453 N N . CYS A 1 175 ? -19.310 3.643 16.502 1.00 87.31 175 CYS A N 1
ATOM 1454 C CA . CYS A 1 175 ? -19.084 4.911 17.181 1.00 87.31 175 CYS A CA 1
ATOM 1455 C C . CYS A 1 175 ? -20.420 5.607 17.479 1.00 87.31 175 CYS A C 1
ATOM 1457 O O . CYS A 1 175 ? -20.428 6.407 18.435 1.00 87.31 175 CYS A O 1
#

Mean predicted aligned error: 3.88 Å

Nearest PDB structures (foldseek):
  5g04-assembly1_A  TM=5.517E-01  e=5.676E+00  Homo sapiens
  5l9u-assembly1_A  TM=5.379E-01  e=6.029E+00  Homo sapiens
  5l9t-assembly1_A  TM=5.379E-01  e=6.029E+00  Homo sapiens

Solvent-accessible surface area (backbone atoms only — not comparable to full-atom values): 10180 Å² total; per-residue (Å²): 138,83,81,63,69,83,82,60,72,85,74,86,62,41,75,70,51,54,42,50,36,27,62,50,28,68,59,55,50,79,63,39,46,78,77,46,73,56,93,91,48,81,49,32,39,30,33,26,88,75,77,65,52,32,30,40,32,37,69,41,64,95,57,76,64,36,56,27,59,44,81,44,73,90,73,57,70,70,59,40,74,77,46,43,68,53,52,61,66,57,53,39,52,34,53,54,53,52,53,48,53,66,69,76,50,88,84,46,74,35,96,47,63,18,71,53,86,98,43,85,30,30,6,30,62,100,48,64,30,15,51,60,59,41,51,53,51,32,27,73,75,64,79,38,72,60,80,85,72,58,41,75,49,86,78,53,36,65,56,50,51,57,53,47,52,54,51,52,50,55,40,53,77,50,68